Protein AF-E0CXG5-F1 (afdb_monomer_lite)

pLDDT: mean 92.09, std 8.17, range [59.06, 97.94]

Sequence (56 aa):
MSKSLKKLVEESREKNQPEVDMSDRGISSMLDVNGLFSLAHITQLVLSHNKLTTPL

Organism: Mus musculus (NCBI:txid10090)

Radius of gyration: 10.95 Å; chains: 1; bounding box: 23×17×36 Å

Foldseek 3Di:
DDPVLQVQLVVCQVVLPQEGEPAPVQDQDPVVRPNPVVSVNHPYYHHHNYNHDDDD

Secondary structure (DSSP, 8-state):
--HHHHHHHHHHHHTT-SEEE-TTS--S-GGGSTTGGG-TT-SEEE-TT-------

Structure (mmCIF, N/CA/C/O backbone):
data_AF-E0CXG5-F1
#
_entry.id   AF-E0CXG5-F1
#
loop_
_atom_site.group_PDB
_atom_site.id
_atom_site.type_symbol
_atom_site.label_atom_id
_atom_site.label_alt_id
_atom_site.label_comp_id
_atom_site.label_asym_id
_atom_site.label_entity_id
_atom_site.label_seq_id
_atom_site.pdbx_PDB_ins_code
_atom_site.Cartn_x
_atom_site.Cartn_y
_atom_site.Cartn_z
_atom_site.occupancy
_atom_site.B_iso_or_equiv
_atom_site.auth_seq_id
_atom_site.auth_comp_id
_atom_site.auth_asym_id
_atom_site.auth_atom_id
_atom_site.pdbx_PDB_model_num
ATOM 1 N N . MET A 1 1 ? 12.748 -6.361 -4.830 1.00 62.47 1 MET A N 1
ATOM 2 C CA . MET A 1 1 ? 11.956 -5.449 -3.974 1.00 62.47 1 MET A CA 1
ATOM 3 C C . MET A 1 1 ? 12.896 -4.673 -3.068 1.00 62.47 1 MET A C 1
ATOM 5 O O . MET A 1 1 ? 13.815 -5.279 -2.524 1.00 62.47 1 MET A O 1
ATOM 9 N N . SER A 1 2 ? 12.725 -3.357 -2.934 1.00 76.50 2 SER A N 1
ATOM 10 C CA . SER A 1 2 ? 13.569 -2.561 -2.036 1.00 76.50 2 SER A CA 1
ATOM 11 C C . SER A 1 2 ? 13.299 -2.939 -0.573 1.00 76.50 2 SER A C 1
ATOM 13 O O . SER A 1 2 ? 12.159 -3.202 -0.187 1.00 76.50 2 SER A O 1
ATOM 15 N N . LYS A 1 3 ? 14.349 -2.965 0.263 1.00 82.50 3 LYS A N 1
ATOM 16 C CA . LYS A 1 3 ? 14.217 -3.251 1.707 1.00 82.50 3 LYS A CA 1
ATOM 17 C C . LYS A 1 3 ? 13.264 -2.268 2.403 1.00 82.50 3 LYS A C 1
ATOM 19 O O . LYS A 1 3 ? 12.581 -2.643 3.349 1.00 82.50 3 LYS A O 1
ATOM 24 N N . SER A 1 4 ? 13.200 -1.032 1.909 1.00 90.12 4 SER A N 1
ATOM 25 C CA . SER A 1 4 ? 12.332 0.020 2.437 1.00 90.12 4 SER A CA 1
ATOM 26 C C . SER A 1 4 ? 10.846 -0.234 2.175 1.00 90.12 4 SER A C 1
ATOM 28 O O . SER A 1 4 ? 10.041 0.033 3.059 1.00 90.12 4 SER A O 1
ATOM 30 N N . LEU A 1 5 ? 10.470 -0.779 1.011 1.00 91.88 5 LEU A N 1
ATOM 31 C CA . LEU A 1 5 ? 9.069 -1.080 0.693 1.00 91.88 5 LEU A CA 1
ATOM 32 C C . LEU A 1 5 ? 8.528 -2.245 1.534 1.00 91.88 5 LEU A C 1
ATOM 34 O O . LEU A 1 5 ? 7.421 -2.156 2.053 1.00 91.88 5 LEU A O 1
ATOM 38 N N . LYS A 1 6 ? 9.323 -3.305 1.725 1.00 92.38 6 LYS A N 1
ATOM 39 C CA . LYS A 1 6 ? 8.933 -4.439 2.582 1.00 92.38 6 LYS A CA 1
ATOM 40 C C . LYS A 1 6 ? 8.699 -3.993 4.027 1.00 92.38 6 LYS A C 1
ATOM 42 O O . LYS A 1 6 ? 7.672 -4.320 4.607 1.00 92.38 6 LYS A O 1
ATOM 47 N N . LYS A 1 7 ? 9.626 -3.195 4.568 1.00 94.50 7 LYS A N 1
ATOM 48 C CA . LYS A 1 7 ? 9.519 -2.643 5.921 1.00 94.50 7 LYS A CA 1
ATOM 49 C C . LYS A 1 7 ? 8.284 -1.751 6.082 1.00 94.50 7 LYS A C 1
ATOM 51 O O . LYS A 1 7 ? 7.607 -1.855 7.094 1.00 94.50 7 LYS A O 1
ATOM 56 N N . LEU A 1 8 ? 7.965 -0.922 5.082 1.00 95.12 8 LEU A N 1
ATOM 57 C CA . LEU A 1 8 ? 6.742 -0.115 5.096 1.00 95.12 8 LEU A CA 1
ATOM 58 C C . LEU A 1 8 ? 5.495 -0.997 5.236 1.00 95.12 8 LEU A C 1
ATOM 60 O O . LEU A 1 8 ? 4.681 -0.751 6.114 1.00 95.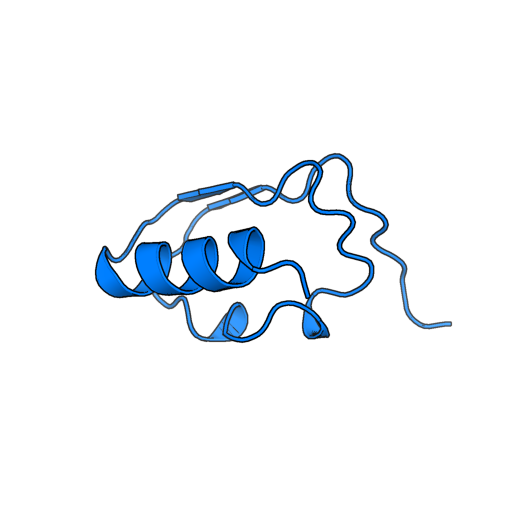12 8 LEU A O 1
ATOM 64 N N . VAL A 1 9 ? 5.367 -2.035 4.405 1.00 95.38 9 VAL A N 1
ATOM 65 C CA . VAL A 1 9 ? 4.217 -2.953 4.455 1.00 95.38 9 VAL A CA 1
ATOM 66 C C . VAL A 1 9 ? 4.109 -3.639 5.818 1.00 95.38 9 VAL A C 1
ATOM 68 O O . VAL A 1 9 ? 3.019 -3.716 6.380 1.00 95.38 9 VAL A O 1
ATOM 71 N N . GLU A 1 10 ? 5.226 -4.119 6.366 1.00 95.75 10 GLU A N 1
ATOM 72 C CA . GLU A 1 10 ? 5.260 -4.757 7.688 1.00 95.75 10 GLU A CA 1
ATOM 73 C C . GLU A 1 10 ? 4.812 -3.787 8.789 1.00 95.75 10 GLU A C 1
ATOM 75 O O . GLU A 1 10 ? 3.901 -4.107 9.551 1.00 95.75 10 GLU A O 1
ATOM 80 N N . GLU A 1 11 ? 5.357 -2.570 8.818 1.00 95.94 11 GLU A N 1
ATOM 81 C CA . GLU A 1 11 ? 4.977 -1.563 9.812 1.00 95.94 11 GLU A CA 1
ATOM 82 C C . GLU A 1 11 ? 3.509 -1.142 9.696 1.00 95.94 11 GLU A C 1
ATOM 84 O O . GLU A 1 11 ? 2.828 -1.004 10.714 1.00 95.94 11 GLU A O 1
ATOM 89 N N . SER A 1 12 ? 3.000 -0.948 8.476 1.00 96.62 12 SER A N 1
ATOM 90 C CA . SER A 1 12 ? 1.595 -0.599 8.256 1.00 96.62 12 SER A CA 1
ATOM 91 C C . SER A 1 12 ? 0.657 -1.702 8.726 1.00 96.62 12 SER A C 1
ATOM 93 O O . SER A 1 12 ? -0.402 -1.407 9.282 1.00 96.62 12 SER A O 1
ATOM 95 N N . ARG A 1 13 ? 1.060 -2.967 8.559 1.00 96.12 13 ARG A N 1
ATOM 96 C CA . ARG A 1 13 ? 0.315 -4.120 9.063 1.00 96.12 13 ARG A CA 1
ATOM 97 C C . ARG A 1 13 ? 0.310 -4.168 10.587 1.00 96.12 13 ARG A C 1
ATOM 99 O O . ARG A 1 13 ? -0.751 -4.320 11.174 1.00 96.12 13 ARG A O 1
ATOM 106 N N . GLU A 1 14 ? 1.471 -4.036 11.223 1.00 96.44 14 GLU A N 1
ATOM 107 C CA . GLU A 1 14 ? 1.600 -4.096 12.687 1.00 96.44 14 GLU A CA 1
ATOM 108 C C . GLU A 1 14 ? 0.846 -2.961 13.385 1.00 96.44 14 GLU A C 1
ATOM 110 O O . GLU A 1 14 ? 0.262 -3.152 14.451 1.00 96.44 14 GLU A O 1
ATOM 115 N N . LYS A 1 15 ? 0.838 -1.776 12.769 1.00 96.75 15 LYS A N 1
ATOM 116 C CA . LYS A 1 15 ? 0.196 -0.574 13.310 1.00 96.75 15 LYS A CA 1
ATOM 117 C C . LYS A 1 15 ? -1.260 -0.411 12.869 1.00 96.75 15 LYS A C 1
ATOM 119 O O . LYS A 1 15 ? -1.890 0.558 13.283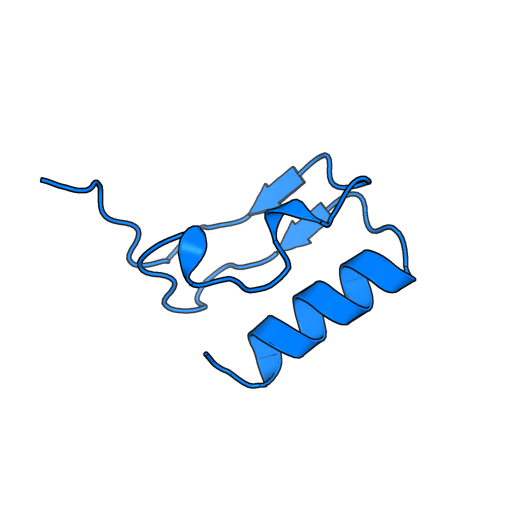 1.00 96.75 15 LYS A O 1
ATOM 124 N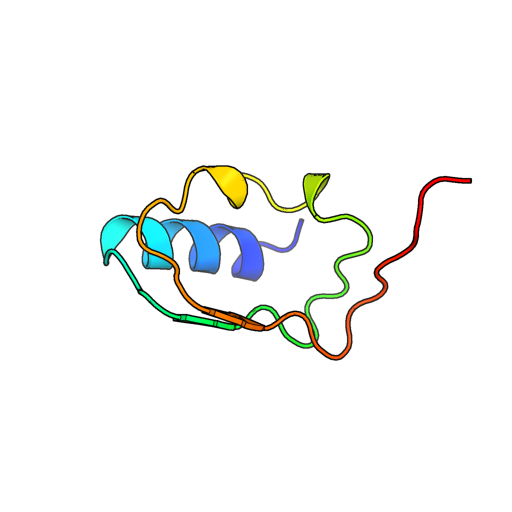 N . ASN A 1 16 ? -1.788 -1.315 12.037 1.00 96.31 16 ASN A N 1
ATOM 125 C CA . ASN A 1 16 ? -3.118 -1.207 11.428 1.00 96.31 16 ASN A CA 1
ATOM 126 C C . ASN A 1 16 ? -3.357 0.168 10.777 1.00 96.31 16 ASN A C 1
ATOM 128 O O . ASN A 1 16 ? -4.388 0.805 10.997 1.00 96.31 16 ASN A O 1
ATOM 132 N N . GLN A 1 17 ? -2.374 0.656 10.016 1.00 96.31 17 GLN A N 1
ATOM 133 C CA . GLN A 1 17 ? -2.444 1.990 9.425 1.00 96.31 17 GLN A CA 1
ATOM 134 C C . GLN A 1 17 ? -3.586 2.085 8.399 1.00 96.31 17 GLN A C 1
ATOM 136 O O . GLN A 1 17 ? -3.673 1.231 7.515 1.00 96.31 17 GLN A O 1
ATOM 141 N N . PRO A 1 18 ? -4.432 3.130 8.474 1.00 97.12 18 PRO A N 1
ATOM 142 C CA . PRO A 1 18 ? -5.494 3.352 7.496 1.00 97.12 18 PRO A CA 1
ATOM 143 C C . PRO A 1 18 ? -4.968 3.936 6.179 1.00 97.12 18 PRO A C 1
ATOM 145 O O . PRO A 1 18 ? -5.595 3.764 5.139 1.00 97.12 18 PRO A O 1
ATOM 148 N N . GLU A 1 19 ? -3.819 4.606 6.207 1.00 97.69 19 GLU A N 1
ATOM 149 C CA . GLU A 1 19 ? -3.204 5.236 5.044 1.00 97.69 19 GLU A CA 1
ATOM 150 C C . GLU A 1 19 ? -1.778 4.722 4.861 1.00 97.69 19 GLU A C 1
ATOM 152 O O . GLU A 1 19 ? -1.007 4.658 5.824 1.00 97.69 19 GLU A O 1
ATOM 157 N N . VAL A 1 20 ? -1.429 4.354 3.626 1.00 97.25 20 VAL A N 1
ATOM 158 C CA . VAL A 1 20 ? -0.079 3.907 3.271 1.00 97.25 20 VAL A CA 1
ATOM 159 C C . VAL A 1 20 ? 0.408 4.612 2.017 1.00 97.25 20 VAL A C 1
ATOM 161 O O . VAL A 1 20 ? -0.186 4.501 0.944 1.00 97.25 20 VAL A O 1
ATOM 164 N N . ASP A 1 21 ? 1.542 5.296 2.159 1.00 96.62 21 ASP A N 1
ATOM 165 C CA . ASP A 1 21 ? 2.191 6.016 1.072 1.00 96.62 21 ASP A CA 1
ATOM 166 C C . ASP A 1 21 ? 3.315 5.191 0.419 1.00 96.62 21 ASP A C 1
ATOM 168 O O . ASP A 1 21 ? 4.384 4.931 0.993 1.00 96.62 21 ASP A O 1
ATOM 172 N N . MET A 1 22 ? 3.059 4.773 -0.820 1.00 95.81 22 MET A N 1
ATOM 173 C CA . MET A 1 22 ? 3.986 4.046 -1.682 1.00 95.81 22 MET A CA 1
ATOM 174 C C . MET A 1 22 ? 4.440 4.868 -2.897 1.00 95.81 22 MET A C 1
ATOM 176 O O . MET A 1 22 ? 4.830 4.289 -3.916 1.00 95.81 22 MET A O 1
ATOM 180 N N . SER A 1 23 ? 4.419 6.197 -2.798 1.00 95.75 23 SER A N 1
ATOM 181 C CA . SER A 1 23 ? 4.915 7.101 -3.835 1.00 95.75 23 SER A CA 1
ATOM 182 C C . SER A 1 23 ? 6.410 6.919 -4.128 1.00 95.75 23 SER A C 1
ATOM 184 O O . SER A 1 23 ? 7.199 6.570 -3.247 1.00 95.75 23 SER A O 1
ATOM 186 N N . ASP A 1 24 ? 6.798 7.101 -5.395 1.00 94.75 24 ASP A N 1
ATOM 187 C CA . 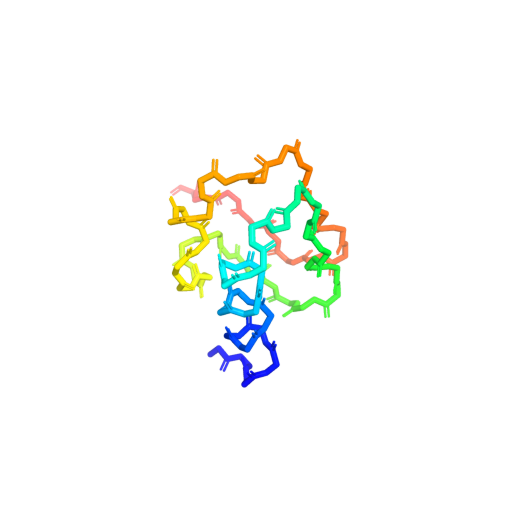ASP A 1 24 ? 8.201 7.084 -5.852 1.00 94.75 24 ASP A CA 1
ATOM 188 C C . ASP A 1 24 ? 8.985 5.792 -5.530 1.00 94.75 24 ASP A C 1
ATOM 190 O O . ASP A 1 24 ? 10.212 5.780 -5.400 1.00 94.75 24 ASP A O 1
ATOM 194 N N . ARG A 1 25 ? 8.296 4.648 -5.421 1.00 93.12 25 ARG A N 1
ATOM 195 C CA . A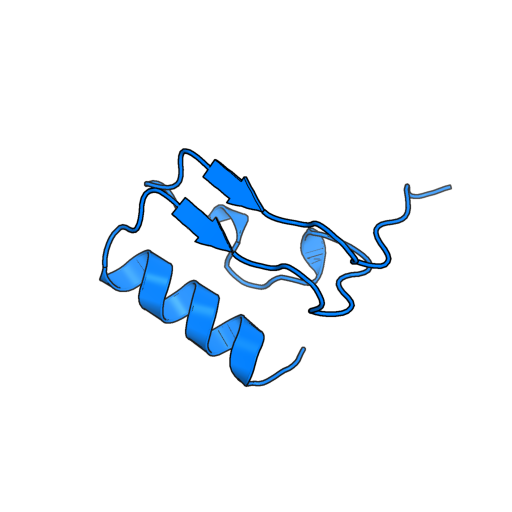RG A 1 25 ? 8.932 3.356 -5.088 1.00 93.12 25 ARG A CA 1
ATOM 196 C C . ARG A 1 25 ? 9.305 2.508 -6.302 1.00 93.12 25 ARG A C 1
ATOM 198 O O . ARG A 1 25 ? 9.865 1.423 -6.134 1.00 93.12 25 ARG A O 1
ATOM 205 N N . GLY A 1 26 ? 9.030 2.991 -7.514 1.00 92.94 26 GLY A N 1
ATOM 206 C CA . GLY A 1 26 ? 9.336 2.292 -8.765 1.00 92.94 26 GLY A CA 1
ATOM 207 C C . GLY A 1 26 ? 8.526 1.008 -8.975 1.00 92.94 26 GLY A C 1
ATOM 208 O O . GLY A 1 26 ? 8.979 0.112 -9.687 1.00 92.94 26 GLY A O 1
ATOM 209 N N . ILE A 1 27 ? 7.350 0.901 -8.351 1.00 93.56 27 ILE A N 1
ATOM 210 C CA . ILE A 1 27 ? 6.462 -0.262 -8.440 1.00 93.56 27 ILE A CA 1
ATOM 211 C C . ILE A 1 27 ? 5.952 -0.378 -9.878 1.00 93.56 27 ILE A C 1
ATOM 213 O O . ILE A 1 27 ? 5.426 0.588 -10.428 1.00 93.56 27 ILE A O 1
ATOM 217 N N . SER A 1 28 ? 6.131 -1.550 -10.488 1.00 93.12 28 SER A N 1
ATOM 218 C CA . SER A 1 28 ? 5.665 -1.824 -11.857 1.00 93.12 28 SER A CA 1
ATOM 219 C C . SER A 1 28 ? 4.384 -2.660 -11.875 1.00 93.12 28 SER A C 1
ATOM 221 O O . SER A 1 28 ? 3.535 -2.469 -12.744 1.00 93.12 28 SER A O 1
ATOM 223 N N . SER A 1 29 ? 4.204 -3.514 -10.863 1.00 91.38 29 SER A N 1
ATOM 224 C CA . SER A 1 29 ? 2.974 -4.253 -10.593 1.00 91.38 29 SER A CA 1
ATOM 225 C C . SER A 1 29 ? 2.662 -4.264 -9.096 1.00 91.38 29 SER A C 1
ATOM 227 O O . SER A 1 29 ? 3.556 -4.389 -8.262 1.00 91.38 29 SER A O 1
ATOM 229 N N . MET A 1 30 ? 1.377 -4.199 -8.738 1.00 90.19 30 MET A N 1
ATOM 230 C CA . MET A 1 30 ? 0.928 -4.371 -7.347 1.00 90.19 30 MET A CA 1
ATOM 231 C C . MET A 1 30 ? 1.234 -5.777 -6.807 1.00 90.19 30 MET A C 1
ATOM 233 O O . MET A 1 30 ? 1.381 -5.953 -5.601 1.00 90.19 30 MET A O 1
ATOM 237 N N . LEU A 1 31 ? 1.380 -6.769 -7.695 1.00 89.75 31 LEU A N 1
ATOM 238 C CA . LEU A 1 31 ? 1.779 -8.131 -7.331 1.00 89.75 31 LEU A CA 1
ATOM 239 C C . LEU A 1 31 ? 3.227 -8.195 -6.822 1.00 89.75 31 LEU A C 1
ATOM 241 O O . LEU A 1 31 ? 3.562 -9.077 -6.032 1.00 89.75 31 LEU A O 1
ATOM 245 N N . ASP A 1 32 ? 4.070 -7.235 -7.218 1.00 86.75 32 ASP A N 1
ATOM 246 C CA . ASP A 1 32 ? 5.460 -7.147 -6.765 1.00 86.75 32 ASP A CA 1
ATOM 247 C C . ASP A 1 32 ? 5.574 -6.614 -5.332 1.00 86.75 32 ASP A C 1
ATOM 249 O O . ASP A 1 32 ? 6.666 -6.612 -4.765 1.00 86.75 32 ASP A O 1
ATOM 253 N N . VAL A 1 33 ? 4.478 -6.136 -4.733 1.00 92.25 33 VAL A N 1
ATOM 254 C CA . VAL A 1 33 ? 4.452 -5.608 -3.367 1.00 92.25 33 VAL A CA 1
ATOM 255 C C . VAL A 1 33 ? 3.990 -6.709 -2.416 1.00 92.25 33 VAL A C 1
ATOM 257 O O . VAL A 1 33 ? 2.801 -6.931 -2.184 1.00 92.25 33 VAL A O 1
ATOM 260 N N . ASN A 1 34 ? 4.955 -7.436 -1.858 1.00 91.56 34 ASN A N 1
ATOM 261 C CA . ASN A 1 34 ? 4.675 -8.578 -0.993 1.00 91.56 34 ASN A CA 1
ATOM 262 C C . ASN A 1 34 ? 3.907 -8.121 0.251 1.00 91.56 34 ASN A C 1
ATOM 264 O O . ASN A 1 34 ? 4.327 -7.188 0.928 1.00 91.56 34 ASN A O 1
ATOM 268 N N . GLY A 1 35 ? 2.787 -8.785 0.539 1.00 93.12 35 GLY A N 1
ATOM 269 C CA . GLY A 1 35 ? 1.948 -8.474 1.693 1.00 93.12 35 GLY A CA 1
ATOM 270 C C . GLY A 1 35 ? 0.982 -7.304 1.497 1.00 93.12 35 GLY A C 1
ATOM 271 O O . GLY A 1 35 ? 0.165 -7.088 2.387 1.00 93.12 35 GLY A O 1
ATOM 272 N N . LEU A 1 36 ? 0.989 -6.607 0.351 1.00 94.56 36 LEU A N 1
ATOM 273 C CA . LEU A 1 36 ? 0.082 -5.479 0.086 1.00 94.56 36 LEU A CA 1
ATOM 274 C C . LEU A 1 36 ? -1.391 -5.843 0.317 1.00 94.56 36 LEU A C 1
ATOM 276 O O . LEU A 1 36 ? -2.090 -5.168 1.064 1.00 94.56 36 LEU A O 1
ATOM 280 N N . PHE A 1 37 ? -1.844 -6.964 -0.247 1.00 94.00 37 PHE A N 1
ATOM 281 C CA . PHE A 1 37 ? -3.229 -7.430 -0.110 1.00 94.00 37 PHE A CA 1
ATOM 282 C C . PHE A 1 37 ? -3.562 -8.015 1.273 1.00 94.00 37 PHE A C 1
ATOM 284 O O . PHE A 1 37 ? -4.706 -8.373 1.525 1.00 94.00 37 PHE A O 1
ATOM 291 N N . SER A 1 38 ? -2.580 -8.118 2.177 1.00 94.50 38 SER A N 1
ATOM 292 C CA . SER A 1 38 ? -2.806 -8.539 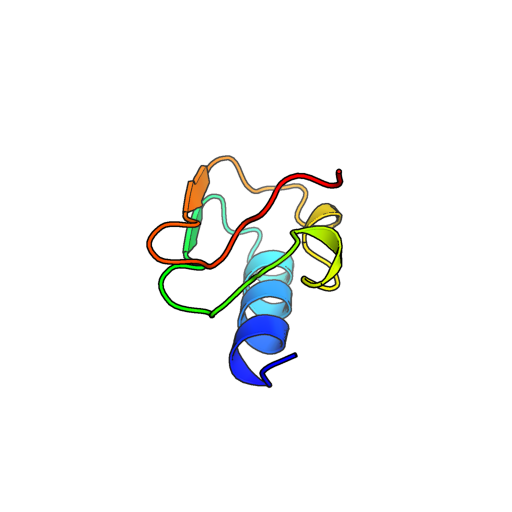3.568 1.00 94.50 38 SER A CA 1
ATOM 293 C C . SER A 1 38 ? -3.089 -7.370 4.519 1.00 94.50 38 SER A C 1
ATOM 295 O O . SER A 1 38 ? -3.385 -7.588 5.694 1.00 94.50 38 SER A O 1
ATOM 297 N N . LEU A 1 39 ? -2.997 -6.129 4.030 1.00 96.00 39 LEU A N 1
ATOM 298 C CA . LEU A 1 39 ? -3.191 -4.912 4.812 1.00 96.00 39 LEU A CA 1
ATOM 299 C C . LEU A 1 39 ? -4.687 -4.607 4.989 1.00 96.00 39 LEU A C 1
ATOM 301 O O . LEU A 1 39 ? -5.249 -3.738 4.331 1.00 96.00 39 LEU A O 1
ATOM 305 N N . ALA A 1 40 ? -5.335 -5.339 5.896 1.00 95.94 40 ALA A N 1
ATOM 306 C CA . ALA A 1 40 ? -6.791 -5.337 6.070 1.00 95.94 40 ALA A CA 1
ATOM 307 C C . ALA A 1 40 ? -7.404 -4.010 6.568 1.00 95.94 40 ALA A C 1
ATOM 309 O O . ALA A 1 40 ? -8.613 -3.826 6.461 1.00 95.94 40 ALA A O 1
ATOM 310 N N . HIS A 1 41 ? -6.597 -3.105 7.128 1.00 96.88 41 HIS A N 1
ATOM 311 C CA . HIS A 1 41 ? -7.072 -1.859 7.742 1.00 96.88 41 HIS A CA 1
ATOM 312 C C . HIS A 1 41 ? -6.931 -0.628 6.842 1.00 96.88 41 HIS A C 1
ATOM 314 O O . HIS A 1 41 ? -7.421 0.442 7.203 1.00 96.88 41 HIS A O 1
ATOM 320 N N . ILE A 1 42 ? -6.279 -0.767 5.683 1.00 97.06 42 ILE A N 1
ATOM 321 C CA . ILE A 1 42 ? -6.040 0.362 4.788 1.00 97.06 42 ILE A CA 1
ATOM 322 C C . ILE A 1 42 ? -7.347 0.799 4.140 1.00 97.06 42 ILE A C 1
ATOM 324 O O . ILE A 1 42 ? -8.076 0.003 3.553 1.00 97.06 42 ILE A O 1
ATOM 328 N N . THR A 1 43 ? -7.589 2.100 4.190 1.00 97.50 43 THR A N 1
ATOM 329 C CA . THR A 1 43 ? -8.651 2.800 3.470 1.00 97.50 43 THR A CA 1
ATOM 330 C C . THR A 1 43 ? -8.094 3.730 2.393 1.00 97.50 43 THR A C 1
ATOM 332 O O . THR A 1 43 ? -8.830 4.101 1.481 1.00 97.50 43 THR A O 1
ATOM 335 N N . GLN A 1 44 ? -6.802 4.079 2.457 1.00 97.94 44 GLN A N 1
ATOM 336 C CA . GLN A 1 44 ? -6.119 4.922 1.477 1.00 97.94 44 GLN A CA 1
ATOM 337 C C . GLN A 1 44 ? -4.735 4.373 1.112 1.00 97.94 44 GLN A C 1
ATOM 339 O O . GLN A 1 44 ? -3.897 4.113 1.973 1.00 97.94 44 GLN A O 1
ATOM 344 N N . LEU A 1 45 ? -4.478 4.232 -0.187 1.00 96.94 45 LEU A N 1
ATOM 345 C CA . LEU A 1 45 ? -3.197 3.779 -0.722 1.00 96.94 45 LEU A CA 1
ATOM 346 C C . LEU A 1 45 ? -2.707 4.779 -1.771 1.00 96.94 45 LEU A C 1
ATOM 348 O O . LEU A 1 45 ? -3.357 4.963 -2.801 1.00 96.94 45 LEU A O 1
ATOM 352 N N . VAL A 1 46 ? -1.552 5.399 -1.530 1.00 97.00 46 VAL A N 1
ATOM 353 C CA . VAL A 1 46 ? -0.937 6.345 -2.472 1.00 97.00 46 VAL A CA 1
ATOM 354 C C . VAL A 1 46 ? 0.098 5.613 -3.322 1.00 97.00 46 VAL A C 1
ATOM 356 O O . VAL A 1 46 ? 1.046 5.031 -2.803 1.00 97.00 46 VAL A O 1
ATOM 359 N N . LEU A 1 47 ? -0.082 5.642 -4.644 1.00 96.31 47 LEU A N 1
ATOM 360 C CA . LEU A 1 47 ? 0.795 4.982 -5.624 1.00 96.31 47 LEU A CA 1
ATOM 361 C C . LEU A 1 47 ? 1.368 5.959 -6.663 1.00 96.31 47 LEU A C 1
ATOM 363 O O . LEU A 1 47 ? 1.837 5.531 -7.720 1.00 96.31 47 LEU A O 1
ATOM 367 N N . SER A 1 48 ? 1.334 7.263 -6.391 1.00 96.06 48 SER A N 1
ATOM 368 C CA . SER A 1 48 ? 1.832 8.296 -7.304 1.00 96.06 48 SER A CA 1
ATOM 369 C C . SER A 1 48 ? 3.300 8.070 -7.695 1.00 96.06 48 SER A C 1
ATOM 371 O O . SER A 1 48 ? 4.086 7.481 -6.955 1.00 96.06 48 SER A O 1
ATOM 373 N N . HIS A 1 49 ? 3.664 8.510 -8.902 1.00 96.25 49 HIS A N 1
ATOM 374 C CA . HIS A 1 49 ? 5.041 8.446 -9.411 1.00 96.25 49 HIS A CA 1
ATOM 375 C C . HIS A 1 49 ? 5.664 7.030 -9.448 1.00 96.25 49 HIS A C 1
ATOM 377 O O . HIS A 1 49 ? 6.877 6.846 -9.365 1.00 96.25 49 HIS A O 1
ATOM 383 N N . ASN A 1 50 ? 4.832 6.000 -9.620 1.00 95.19 50 ASN A N 1
ATOM 384 C CA . ASN A 1 50 ? 5.274 4.632 -9.894 1.00 95.19 50 ASN A CA 1
ATOM 385 C C . ASN A 1 50 ? 5.237 4.308 -11.397 1.00 95.19 50 ASN A C 1
ATOM 387 O O . ASN A 1 50 ? 4.767 5.092 -12.217 1.00 95.19 50 ASN A O 1
ATOM 391 N N . LYS A 1 51 ? 5.741 3.127 -11.765 1.00 94.75 51 LYS A N 1
ATOM 392 C CA . LYS A 1 51 ? 5.814 2.633 -13.149 1.00 94.75 51 LYS A CA 1
ATOM 393 C C . LYS A 1 51 ? 4.708 1.616 -13.429 1.00 94.75 51 LYS A C 1
ATOM 395 O O . LYS A 1 51 ? 4.954 0.615 -14.093 1.00 94.75 51 LYS A O 1
ATOM 400 N N . LEU A 1 52 ? 3.521 1.830 -12.859 1.00 93.00 52 LEU A N 1
ATOM 401 C CA . LEU A 1 52 ? 2.409 0.889 -12.969 1.00 93.00 52 LEU A CA 1
ATOM 402 C C . LEU A 1 52 ? 2.035 0.700 -14.439 1.00 93.00 52 LEU A C 1
ATOM 404 O O . LEU A 1 52 ? 1.753 1.666 -15.146 1.00 93.00 52 LEU A O 1
ATOM 408 N N . THR A 1 53 ? 2.033 -0.551 -14.883 1.00 88.19 53 THR A N 1
ATOM 409 C CA . THR A 1 53 ? 1.632 -0.929 -16.242 1.00 88.19 53 THR A CA 1
ATOM 410 C C . THR A 1 53 ? 0.479 -1.920 -16.175 1.00 88.19 53 THR A C 1
ATOM 412 O O . THR A 1 53 ? 0.351 -2.680 -15.213 1.00 88.19 53 THR A O 1
ATOM 415 N N . THR A 1 54 ? -0.391 -1.905 -17.181 1.00 78.31 54 THR A N 1
ATOM 416 C CA . THR A 1 54 ? -1.400 -2.952 -17.360 1.00 78.31 54 THR A CA 1
ATOM 417 C C . THR A 1 54 ? -0.756 -4.163 -18.037 1.00 78.31 54 THR A C 1
ATOM 419 O O . THR A 1 54 ? 0.053 -3.960 -18.946 1.00 78.31 54 THR A O 1
ATOM 422 N N . PRO A 1 55 ? -1.104 -5.408 -17.661 1.00 67.50 55 PRO A N 1
ATOM 423 C CA . PRO A 1 55 ? -0.742 -6.570 -18.469 1.00 67.50 55 PRO A CA 1
ATOM 424 C C . PRO A 1 55 ? -1.325 -6.398 -19.881 1.00 67.50 55 PRO A C 1
ATOM 426 O O . PRO A 1 55 ? -2.498 -6.037 -20.002 1.00 67.50 55 PRO A O 1
ATOM 429 N N . LEU A 1 56 ? -0.498 -6.592 -20.913 1.00 59.06 56 LEU A N 1
ATOM 430 C CA . LEU A 1 56 ? -0.937 -6.718 -22.310 1.00 59.06 56 LEU A CA 1
ATOM 431 C C . LEU A 1 56 ? -1.611 -8.073 -22.539 1.00 59.06 56 LEU A C 1
ATOM 433 O O . LEU A 1 56 ? -1.122 -9.065 -21.950 1.00 59.06 56 LEU A O 1
#